Protein AF-A0A529U0P0-F1 (afdb_monomer)

Nearest PDB structures (foldseek):
  1na3-assembly2_B  TM=9.302E-01  e=7.240E-03  unidentified
  2wqh-assembly1_A-2  TM=9.407E-01  e=7.240E-03  synthetic construct
  1na3-assembly1_A  TM=9.293E-01  e=7.240E-03  unidentified
  1na0-assembly2_B  TM=9.128E-01  e=6.859E-03  unidentified
  4cgq-assembly1_A  TM=9.438E-01  e=6.625E-02  Saccharo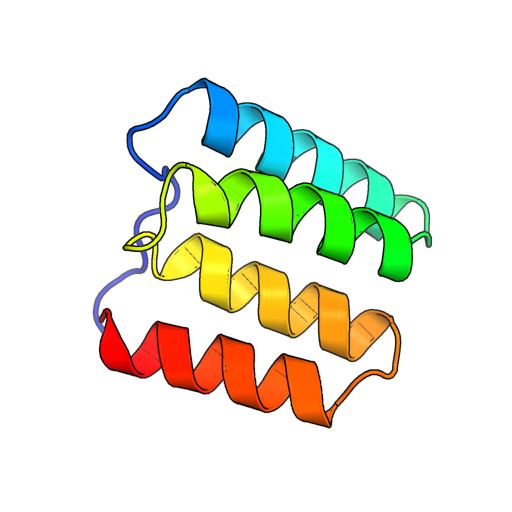myces cerevisiae

pLDDT: mean 95.42, std 8.09, range [58.56, 98.81]

Secondary structure (DSSP, 8-state):
-PPPPS--S-HHHHHHHHHHHHHHHTT-HHHHHHHHHHHHHH-TT-HHHHHHHHHHHHHTT-HHHHHHHHHHHHHH-

Mean predicted aligned error: 2.63 Å

Structure (mmCIF, N/CA/C/O backbone):
data_AF-A0A529U0P0-F1
#
_entry.id   AF-A0A529U0P0-F1
#
loop_
_atom_site.group_PDB
_atom_site.id
_atom_site.type_symbol
_atom_site.label_atom_id
_atom_site.label_alt_id
_atom_site.label_comp_id
_atom_site.label_asym_id
_atom_site.label_entity_id
_atom_site.label_seq_id
_atom_site.pdbx_PDB_ins_code
_atom_site.Cartn_x
_atom_site.Cartn_y
_atom_site.Cartn_z
_atom_site.occupancy
_atom_site.B_iso_or_equiv
_atom_site.auth_seq_id
_atom_site.auth_comp_id
_atom_site.auth_asym_id
_atom_site.auth_atom_id
_atom_site.pdbx_PDB_model_num
ATOM 1 N N . MET A 1 1 ? 9.053 -14.014 8.388 1.00 58.56 1 MET A N 1
ATOM 2 C CA . MET A 1 1 ? 8.515 -13.356 7.182 1.00 58.56 1 MET A CA 1
ATOM 3 C C . MET A 1 1 ? 9.684 -13.003 6.294 1.00 58.56 1 MET A C 1
ATOM 5 O O . MET A 1 1 ? 10.732 -12.632 6.826 1.00 58.56 1 MET A O 1
ATOM 9 N N . LYS A 1 2 ? 9.550 -13.196 4.984 1.00 60.41 2 LYS A N 1
ATOM 10 C CA . LYS A 1 2 ? 10.567 -12.745 4.033 1.00 60.41 2 LYS A CA 1
ATOM 11 C C . LYS A 1 2 ? 10.501 -11.210 3.976 1.00 60.41 2 LYS A C 1
ATOM 13 O O . LYS A 1 2 ? 9.426 -10.650 4.184 1.00 60.41 2 LYS A O 1
ATOM 18 N N . PRO A 1 3 ? 11.620 -10.496 3.775 1.00 69.62 3 PRO A N 1
ATOM 19 C CA . PRO A 1 3 ? 11.551 -9.054 3.582 1.00 69.62 3 PRO A CA 1
ATOM 20 C C . PRO A 1 3 ? 10.761 -8.753 2.303 1.00 69.62 3 PRO A C 1
ATOM 22 O O . PRO A 1 3 ? 11.094 -9.261 1.230 1.00 69.62 3 PRO A O 1
ATOM 25 N N . LEU A 1 4 ? 9.720 -7.928 2.426 1.00 72.38 4 LEU A N 1
ATOM 26 C CA . LEU A 1 4 ? 8.947 -7.442 1.289 1.00 72.38 4 LEU A CA 1
ATOM 27 C C . LEU A 1 4 ? 9.859 -6.593 0.390 1.00 72.38 4 LEU A C 1
ATOM 29 O O . LEU A 1 4 ? 10.538 -5.683 0.866 1.00 72.38 4 LEU A O 1
ATOM 33 N N . GLN A 1 5 ? 9.902 -6.900 -0.908 1.00 80.31 5 GLN A N 1
ATOM 34 C CA . GLN A 1 5 ? 10.708 -6.124 -1.853 1.00 80.31 5 GLN A CA 1
ATOM 35 C C . GLN A 1 5 ? 10.076 -4.752 -2.097 1.00 80.31 5 GLN A C 1
ATOM 37 O O . GLN A 1 5 ? 8.913 -4.658 -2.487 1.00 80.31 5 GLN A O 1
ATOM 42 N N . ALA A 1 6 ? 10.864 -3.697 -1.884 1.00 82.62 6 ALA A N 1
ATOM 43 C CA . ALA A 1 6 ? 10.387 -2.318 -1.940 1.00 82.62 6 ALA A CA 1
ATOM 44 C C . ALA A 1 6 ? 9.993 -1.849 -3.351 1.00 82.62 6 ALA A C 1
ATOM 46 O O . ALA A 1 6 ? 9.106 -1.020 -3.466 1.00 82.62 6 ALA A O 1
ATOM 47 N N . SER A 1 7 ? 10.611 -2.381 -4.410 1.00 92.31 7 SER A N 1
ATOM 48 C CA . SER A 1 7 ? 10.249 -2.066 -5.801 1.00 92.31 7 SER A CA 1
ATOM 49 C C . SER A 1 7 ? 9.376 -3.168 -6.394 1.00 92.31 7 SER A C 1
ATOM 51 O O . SER A 1 7 ? 9.545 -4.352 -6.087 1.00 92.31 7 SER A O 1
ATOM 53 N N . SER A 1 8 ? 8.456 -2.767 -7.264 1.00 93.25 8 SER A N 1
ATOM 54 C CA . SER A 1 8 ? 7.574 -3.658 -8.012 1.00 93.25 8 SER A CA 1
ATOM 55 C C . SER A 1 8 ? 8.241 -4.313 -9.229 1.00 93.25 8 SER A C 1
ATOM 57 O O . SER A 1 8 ? 7.718 -5.293 -9.763 1.00 93.25 8 SER A O 1
ATOM 59 N N . GLY A 1 9 ? 9.387 -3.784 -9.676 1.00 95.25 9 GLY A N 1
ATOM 60 C CA . GLY A 1 9 ? 10.022 -4.145 -10.946 1.00 95.25 9 GLY A CA 1
ATOM 61 C C . GLY A 1 9 ? 9.444 -3.420 -12.172 1.00 95.25 9 GLY A C 1
ATOM 62 O O . GLY A 1 9 ? 9.985 -3.579 -13.266 1.00 95.25 9 GLY A O 1
ATOM 63 N N . ASP A 1 10 ? 8.400 -2.601 -12.002 1.00 97.38 10 ASP A N 1
ATOM 64 C CA . ASP A 1 10 ? 7.843 -1.715 -13.026 1.00 97.38 10 ASP A CA 1
ATOM 65 C C . ASP A 1 10 ? 8.008 -0.247 -12.596 1.00 97.38 10 ASP A C 1
ATOM 67 O O . ASP A 1 10 ? 7.440 0.211 -11.605 1.00 97.38 10 ASP A O 1
ATOM 71 N N . LEU A 1 11 ? 8.773 0.526 -13.373 1.00 96.75 11 LEU A N 1
AT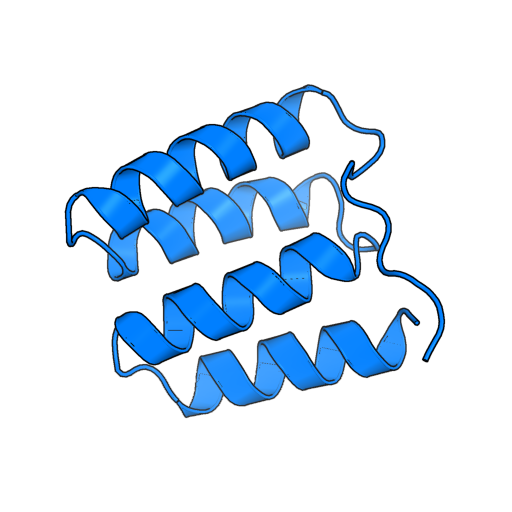OM 72 C CA . LEU A 1 11 ? 9.066 1.932 -13.058 1.00 96.75 11 LEU A CA 1
ATOM 73 C C . LEU A 1 11 ? 7.820 2.832 -13.034 1.00 96.75 11 LEU A C 1
ATOM 75 O O . LEU A 1 11 ? 7.822 3.871 -12.376 1.00 96.75 11 LEU A O 1
ATOM 79 N N . THR A 1 12 ? 6.776 2.489 -13.785 1.00 97.44 12 THR A N 1
ATOM 80 C CA . THR A 1 12 ? 5.518 3.243 -13.802 1.00 97.44 12 THR A CA 1
ATOM 81 C C . THR A 1 12 ? 4.709 2.950 -12.546 1.00 97.44 12 THR A C 1
ATOM 83 O O . THR A 1 12 ? 4.168 3.881 -11.948 1.00 97.44 12 THR A O 1
ATOM 86 N N . ALA A 1 13 ? 4.651 1.684 -12.128 1.00 97.94 13 ALA A N 1
ATOM 87 C CA . ALA A 1 13 ? 4.021 1.289 -10.874 1.00 97.94 13 ALA A CA 1
ATOM 88 C C . ALA A 1 13 ? 4.732 1.925 -9.670 1.00 97.94 13 ALA A C 1
ATOM 90 O O . ALA A 1 13 ? 4.066 2.526 -8.829 1.00 97.94 13 ALA A O 1
ATOM 91 N N . ASP A 1 14 ? 6.067 1.895 -9.645 1.00 97.94 14 ASP A N 1
ATOM 92 C CA . ASP A 1 14 ? 6.866 2.488 -8.566 1.00 97.94 14 ASP A CA 1
ATOM 93 C C . ASP A 1 14 ? 6.601 4.000 -8.438 1.00 97.94 14 ASP A C 1
ATOM 95 O O . ASP A 1 14 ? 6.302 4.489 -7.353 1.00 97.94 14 ASP A O 1
ATOM 99 N N . ARG A 1 15 ? 6.565 4.744 -9.555 1.00 97.94 15 ARG A N 1
ATOM 100 C CA . ARG A 1 15 ? 6.220 6.180 -9.526 1.00 97.94 15 ARG A CA 1
ATOM 101 C C . ARG A 1 15 ? 4.803 6.450 -9.030 1.00 97.94 15 ARG A C 1
ATOM 103 O O . ARG A 1 15 ? 4.575 7.441 -8.342 1.00 97.94 15 ARG A O 1
ATOM 110 N N . ARG A 1 16 ? 3.828 5.620 -9.420 1.00 98.31 16 ARG A N 1
ATOM 111 C CA . ARG A 1 16 ? 2.447 5.754 -8.927 1.00 98.31 16 ARG A CA 1
ATOM 112 C C . ARG A 1 16 ? 2.391 5.521 -7.421 1.00 98.31 16 ARG A C 1
ATOM 114 O O . ARG A 1 16 ? 1.696 6.264 -6.738 1.00 98.31 16 ARG A O 1
ATOM 121 N N . ALA A 1 17 ? 3.144 4.546 -6.916 1.00 98.19 17 ALA A N 1
ATOM 122 C CA . ALA A 1 17 ? 3.248 4.292 -5.487 1.00 98.19 17 ALA A CA 1
ATOM 123 C C . ALA A 1 17 ? 3.894 5.469 -4.741 1.00 98.19 17 ALA A C 1
ATOM 125 O O . ALA A 1 17 ? 3.329 5.918 -3.749 1.00 98.19 17 ALA A O 1
ATOM 126 N N . ASP A 1 18 ? 4.983 6.045 -5.258 1.00 98.19 18 ASP A N 1
ATOM 127 C CA . ASP A 1 18 ? 5.611 7.236 -4.664 1.00 98.19 18 ASP A CA 1
ATOM 128 C C . ASP A 1 18 ? 4.620 8.409 -4.553 1.00 98.19 18 ASP A C 1
ATOM 130 O O . ASP A 1 18 ? 4.517 9.064 -3.515 1.00 98.19 18 ASP A O 1
ATOM 134 N N . PHE A 1 19 ? 3.829 8.661 -5.600 1.00 98.25 19 PHE A N 1
ATOM 135 C CA . PHE A 1 19 ? 2.786 9.689 -5.552 1.00 98.25 19 PHE A CA 1
ATOM 136 C C . PHE A 1 19 ? 1.636 9.334 -4.601 1.00 98.25 19 PHE A C 1
ATOM 138 O O . PHE A 1 19 ? 1.083 10.227 -3.958 1.00 98.25 19 PHE A O 1
ATOM 145 N N . ALA A 1 20 ? 1.275 8.055 -4.481 1.00 98.56 20 ALA A N 1
ATOM 146 C CA . ALA A 1 20 ? 0.265 7.612 -3.526 1.00 98.56 20 ALA A CA 1
ATOM 147 C C . ALA A 1 20 ? 0.722 7.869 -2.079 1.00 98.56 20 ALA A C 1
ATOM 149 O O . ALA A 1 20 ? -0.069 8.345 -1.266 1.00 98.56 20 ALA A O 1
ATOM 150 N N . GLU A 1 21 ? 2.004 7.660 -1.770 1.00 98.31 21 GLU A N 1
ATOM 151 C CA . GLU A 1 21 ? 2.586 8.020 -0.470 1.00 98.31 21 GLU A CA 1
ATOM 152 C C . GLU A 1 21 ? 2.500 9.529 -0.198 1.00 98.31 21 GLU A C 1
ATOM 154 O O . GLU A 1 21 ? 2.159 9.947 0.910 1.00 98.31 21 GLU A O 1
ATOM 159 N N . MET A 1 22 ? 2.730 10.366 -1.216 1.00 98.38 22 MET A N 1
ATOM 160 C CA . MET A 1 22 ? 2.568 11.819 -1.083 1.00 98.38 22 MET A CA 1
ATOM 161 C C . MET A 1 22 ? 1.113 12.222 -0.792 1.00 98.38 22 MET A C 1
ATOM 163 O O . MET A 1 22 ? 0.879 13.119 0.022 1.00 98.38 22 MET A O 1
ATOM 167 N N . LEU A 1 23 ? 0.134 11.566 -1.424 1.00 98.62 23 LEU A N 1
ATOM 168 C CA . LE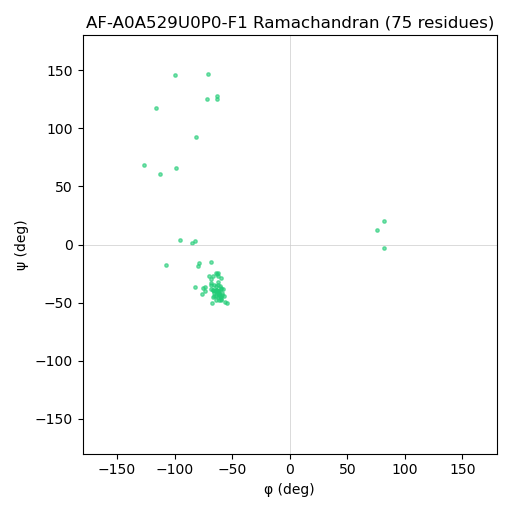U A 1 23 ? -1.292 11.802 -1.164 1.00 98.62 23 LEU A CA 1
ATOM 169 C C . LEU A 1 23 ? -1.679 11.380 0.256 1.00 98.62 23 LEU A C 1
ATOM 171 O O . LEU A 1 23 ? -2.339 12.139 0.965 1.00 98.62 23 LEU A O 1
ATOM 175 N N . LEU A 1 24 ? -1.206 10.214 0.704 1.00 98.50 24 LEU A N 1
ATOM 176 C CA . LEU A 1 24 ? -1.435 9.735 2.064 1.00 98.50 24 LEU A CA 1
ATOM 177 C C . LEU A 1 24 ? -0.868 10.720 3.096 1.00 98.50 24 LEU A C 1
ATOM 179 O O . LEU A 1 24 ? -1.574 11.118 4.022 1.00 98.50 24 LEU A O 1
ATOM 183 N N . ALA A 1 25 ? 0.372 11.177 2.896 1.00 98.06 25 ALA A N 1
ATOM 184 C CA . ALA A 1 25 ? 1.010 12.181 3.747 1.00 98.06 25 ALA A CA 1
ATOM 185 C C . ALA A 1 25 ? 0.280 13.538 3.739 1.00 98.06 25 ALA A C 1
ATOM 187 O O . ALA A 1 25 ? 0.371 14.291 4.707 1.00 98.06 25 ALA A O 1
ATOM 188 N N . SER A 1 26 ? -0.465 13.838 2.672 1.00 98.12 26 SER A N 1
ATOM 189 C CA . SER A 1 26 ? -1.282 15.052 2.541 1.00 98.12 26 SER A CA 1
ATOM 190 C C . SER A 1 26 ? -2.677 14.922 3.170 1.00 98.12 26 SER A C 1
ATOM 192 O O . SER A 1 26 ? -3.452 15.873 3.122 1.00 98.12 26 SER A O 1
ATOM 194 N N . GLY A 1 27 ? -3.002 13.776 3.780 1.00 98.06 27 GLY A N 1
ATOM 195 C CA . GLY A 1 27 ? -4.305 13.533 4.405 1.00 98.06 27 GLY A CA 1
ATOM 196 C C . GLY A 1 27 ? -5.401 13.113 3.423 1.00 98.06 27 GLY A C 1
ATOM 197 O O . GLY A 1 27 ? -6.577 13.212 3.760 1.00 98.06 27 GLY A O 1
ATOM 198 N N . GLU A 1 28 ? -5.026 12.615 2.241 1.00 98.62 28 GLU A N 1
ATOM 199 C CA . GLU A 1 28 ? -5.931 12.167 1.171 1.00 98.62 28 GLU A CA 1
ATOM 200 C C . GLU A 1 28 ? -5.830 10.631 0.987 1.00 98.62 28 GLU A C 1
ATOM 202 O O . GLU A 1 28 ? -5.422 10.138 -0.073 1.00 98.62 28 GLU A O 1
ATOM 207 N N . PRO A 1 29 ? -6.139 9.817 2.022 1.00 98.44 29 PRO A N 1
ATOM 208 C CA . PRO A 1 29 ? -5.909 8.370 1.994 1.00 98.44 29 PRO A CA 1
ATOM 209 C C . PRO A 1 29 ? -6.795 7.653 0.966 1.00 98.44 29 PRO A C 1
ATOM 211 O O . PRO A 1 29 ? -6.420 6.608 0.435 1.00 98.44 29 PRO A O 1
ATOM 214 N N . ALA A 1 30 ? -7.969 8.210 0.650 1.00 98.38 30 ALA A N 1
ATOM 215 C CA . ALA A 1 30 ? -8.870 7.613 -0.323 1.00 98.38 30 ALA A CA 1
ATOM 216 C C . ALA A 1 30 ? -8.278 7.641 -1.740 1.00 98.38 30 ALA A C 1
ATOM 218 O O . ALA A 1 30 ? -8.303 6.623 -2.429 1.00 98.38 30 ALA A O 1
ATOM 219 N N . GLN A 1 31 ? -7.711 8.783 -2.121 1.00 98.62 31 GLN A N 1
ATOM 220 C CA . GLN A 1 31 ? -7.074 9.043 -3.406 1.00 98.62 31 GLN A CA 1
ATOM 221 C C . GLN A 1 31 ? -5.717 8.341 -3.489 1.00 98.62 31 GLN A C 1
ATOM 223 O O . GLN A 1 31 ? -5.367 7.807 -4.539 1.00 98.62 31 GLN A O 1
ATOM 228 N N . ALA A 1 32 ? -4.980 8.277 -2.374 1.00 98.75 32 ALA A N 1
ATOM 229 C CA . ALA A 1 32 ? -3.767 7.470 -2.269 1.00 98.75 32 ALA A CA 1
ATOM 230 C C . ALA A 1 32 ? -4.048 5.997 -2.608 1.00 98.75 32 ALA A C 1
ATOM 232 O O . ALA A 1 32 ? -3.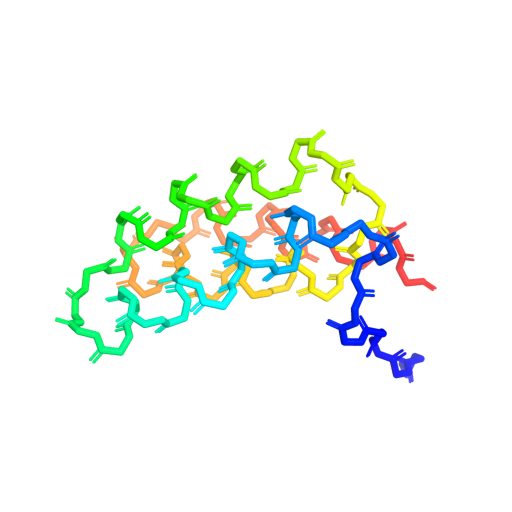380 5.420 -3.467 1.00 98.75 32 ALA A O 1
ATOM 233 N N . ALA A 1 33 ? -5.085 5.411 -1.999 1.00 98.62 33 ALA A N 1
ATOM 234 C CA . ALA A 1 33 ? -5.471 4.029 -2.264 1.00 98.62 33 ALA A CA 1
ATOM 235 C C . ALA A 1 33 ? -5.871 3.809 -3.733 1.00 98.62 33 ALA A C 1
ATOM 237 O O . ALA A 1 33 ? -5.458 2.820 -4.333 1.00 98.62 33 ALA A O 1
ATOM 238 N N . GLU A 1 34 ? -6.640 4.721 -4.333 1.00 98.56 34 GLU A N 1
ATOM 239 C CA . GLU A 1 34 ? -7.023 4.632 -5.749 1.00 98.56 34 GLU A CA 1
ATOM 240 C C . GLU A 1 34 ? -5.800 4.668 -6.678 1.00 98.56 34 GLU A C 1
ATOM 242 O O . GLU A 1 34 ? -5.674 3.845 -7.588 1.00 98.56 34 GLU A O 1
ATOM 247 N N . LEU A 1 35 ? -4.847 5.563 -6.408 1.00 98.62 35 LEU A N 1
ATOM 248 C CA . LEU A 1 35 ? -3.620 5.654 -7.191 1.00 98.62 35 LEU A CA 1
ATOM 249 C C . LEU A 1 35 ? -2.745 4.402 -7.042 1.00 98.62 35 LEU A C 1
ATOM 251 O O . LEU A 1 35 ? -2.215 3.895 -8.036 1.00 98.62 35 LEU A O 1
ATOM 255 N N . LEU A 1 36 ? -2.620 3.877 -5.820 1.00 98.62 36 LEU A N 1
ATOM 256 C CA . LEU A 1 36 ? -1.856 2.661 -5.558 1.00 98.62 36 LEU A CA 1
ATOM 257 C C . LEU A 1 36 ? -2.527 1.418 -6.160 1.00 98.62 36 LEU A C 1
ATOM 259 O O . LEU A 1 36 ? -1.827 0.538 -6.656 1.00 98.62 36 LEU A O 1
ATOM 263 N N . LEU A 1 37 ? -3.861 1.362 -6.217 1.00 98.56 37 LEU A N 1
ATOM 264 C CA . LEU A 1 37 ? -4.575 0.307 -6.941 1.00 98.56 37 LEU A CA 1
ATOM 265 C C . LEU A 1 37 ?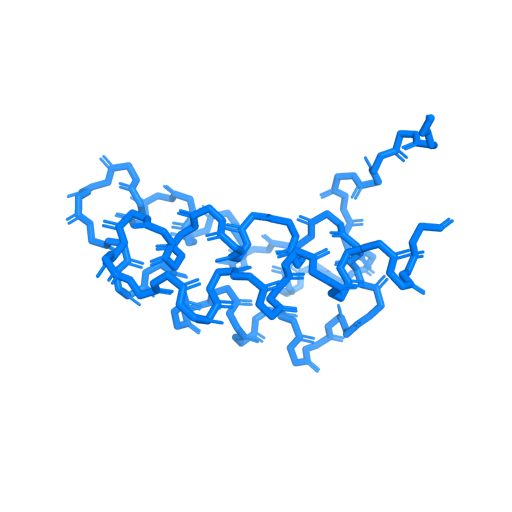 -4.178 0.294 -8.424 1.00 98.56 37 LEU A C 1
ATOM 267 O O . LEU A 1 37 ? -3.847 -0.762 -8.960 1.00 98.56 37 LEU A O 1
ATOM 271 N N . GLY A 1 38 ? -4.085 1.465 -9.058 1.00 98.56 38 GLY A N 1
ATOM 272 C CA . GLY A 1 38 ? -3.575 1.582 -10.425 1.00 98.56 38 GLY A CA 1
ATOM 273 C C . GLY A 1 38 ? -2.100 1.177 -10.581 1.00 98.56 38 GLY A C 1
ATOM 274 O O . GLY A 1 38 ? -1.679 0.807 -11.676 1.00 98.56 38 GLY A O 1
ATOM 275 N N . ALA A 1 39 ? -1.279 1.239 -9.528 1.00 98.50 39 ALA A N 1
ATOM 276 C CA . ALA A 1 39 ? 0.071 0.665 -9.550 1.00 98.50 39 ALA A CA 1
ATOM 277 C C . ALA A 1 39 ? 0.026 -0.872 -9.485 1.00 98.50 39 ALA A C 1
ATOM 279 O O . ALA A 1 39 ? 0.763 -1.552 -10.198 1.00 98.50 39 ALA A O 1
ATOM 280 N N . LEU A 1 40 ? -0.876 -1.427 -8.673 1.00 98.44 40 LEU A N 1
ATOM 281 C CA . LEU A 1 40 ? -1.061 -2.871 -8.510 1.00 98.44 40 LEU A CA 1
ATOM 282 C C . LEU A 1 40 ? -1.665 -3.545 -9.745 1.00 98.44 40 LEU A C 1
ATOM 284 O O . LEU A 1 40 ? -1.372 -4.709 -9.998 1.00 98.44 40 LEU A O 1
ATOM 288 N N . GLU A 1 41 ? -2.439 -2.828 -10.556 1.00 98.19 41 GLU A N 1
ATOM 289 C CA . GLU A 1 41 ? -2.873 -3.312 -11.874 1.00 98.19 41 GLU A CA 1
ATOM 290 C C . GLU A 1 41 ? -1.689 -3.564 -12.824 1.00 98.19 41 GLU A C 1
ATOM 292 O O . GLU A 1 41 ? -1.736 -4.488 -13.636 1.00 98.19 41 GLU A O 1
ATOM 297 N N . LEU A 1 42 ? -0.610 -2.780 -12.700 1.00 98.12 42 LEU A N 1
ATOM 298 C CA . LEU A 1 42 ? 0.625 -2.958 -13.472 1.00 98.12 42 LEU A CA 1
ATOM 299 C C . LEU A 1 42 ? 1.528 -4.036 -12.859 1.00 98.12 42 LEU A C 1
ATOM 301 O O . LEU A 1 42 ? 2.158 -4.808 -13.580 1.00 98.12 42 LEU A O 1
ATOM 305 N N . ALA A 1 43 ? 1.564 -4.118 -11.527 1.00 97.75 43 ALA A N 1
ATOM 306 C CA . ALA A 1 43 ? 2.398 -5.057 -10.785 1.00 97.75 43 ALA A CA 1
ATOM 307 C C . ALA A 1 43 ? 1.586 -5.903 -9.780 1.00 97.75 43 ALA A C 1
ATOM 309 O O . ALA A 1 43 ? 1.784 -5.806 -8.566 1.00 97.75 43 ALA A O 1
ATOM 310 N N . PRO A 1 44 ? 0.713 -6.816 -10.248 1.00 97.44 44 PRO A N 1
ATOM 311 C CA . PRO A 1 44 ? -0.233 -7.528 -9.380 1.00 97.44 44 PRO A CA 1
ATOM 312 C C . PRO A 1 44 ? 0.427 -8.514 -8.411 1.00 97.44 44 PRO A C 1
ATOM 314 O O . PRO A 1 44 ? -0.204 -8.968 -7.458 1.00 97.44 44 PRO A O 1
ATOM 317 N N . ARG A 1 45 ? 1.699 -8.864 -8.639 1.00 96.25 45 ARG A N 1
ATOM 318 C CA . ARG A 1 45 ? 2.487 -9.769 -7.786 1.00 96.25 45 ARG A CA 1
ATOM 319 C C . ARG A 1 45 ? 3.353 -9.034 -6.759 1.00 96.25 45 ARG A C 1
ATOM 321 O O . ARG A 1 45 ? 4.127 -9.676 -6.053 1.00 96.25 45 ARG A O 1
ATOM 328 N N . TRP A 1 46 ? 3.249 -7.711 -6.679 1.00 97.19 46 TRP A N 1
ATOM 329 C CA . TRP A 1 46 ? 4.057 -6.906 -5.777 1.00 97.19 46 TRP A CA 1
ATOM 330 C C . TRP A 1 46 ? 3.484 -6.921 -4.354 1.00 97.19 46 TRP A C 1
ATOM 332 O O . TRP A 1 46 ? 2.613 -6.130 -3.995 1.00 97.19 46 TRP A O 1
ATOM 342 N N . ALA A 1 47 ? 3.975 -7.850 -3.530 1.00 96.88 47 ALA A N 1
ATOM 343 C CA . ALA A 1 47 ? 3.480 -8.065 -2.168 1.00 96.88 47 ALA A CA 1
ATOM 344 C C . ALA A 1 47 ? 3.578 -6.811 -1.273 1.00 96.88 47 ALA A C 1
ATOM 346 O O . ALA A 1 47 ? 2.660 -6.545 -0.495 1.00 96.88 47 ALA A O 1
ATOM 347 N N . ALA A 1 48 ? 4.652 -6.019 -1.406 1.00 96.44 48 ALA A N 1
ATOM 348 C CA . ALA A 1 48 ? 4.818 -4.780 -0.641 1.00 96.44 48 ALA A CA 1
ATOM 349 C C . ALA A 1 48 ? 3.779 -3.721 -1.031 1.00 96.44 48 ALA A C 1
ATOM 351 O O . ALA A 1 48 ? 3.218 -3.071 -0.154 1.00 96.44 48 ALA A O 1
ATOM 352 N N . GLY A 1 49 ? 3.456 -3.603 -2.322 1.00 97.56 49 GLY A N 1
ATOM 353 C CA . GLY A 1 49 ? 2.404 -2.703 -2.793 1.00 97.56 49 GLY A CA 1
ATOM 354 C C . GLY A 1 49 ? 1.033 -3.066 -2.224 1.00 97.56 49 GLY A C 1
ATOM 355 O O . GLY A 1 49 ? 0.314 -2.189 -1.757 1.00 97.56 49 GLY A O 1
ATOM 356 N N . TRP A 1 50 ? 0.690 -4.360 -2.180 1.00 98.38 50 TRP A N 1
ATOM 357 C CA . TRP A 1 50 ? -0.551 -4.820 -1.54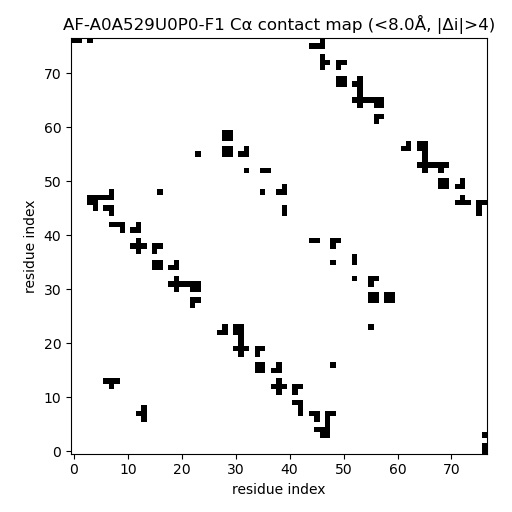1 1.00 98.38 50 TRP A CA 1
ATOM 358 C C . TRP A 1 50 ? -0.592 -4.499 -0.044 1.00 98.38 50 TRP A C 1
ATOM 360 O O . TRP A 1 50 ? -1.651 -4.158 0.480 1.00 98.38 50 TRP A O 1
ATOM 370 N N . PHE A 1 51 ? 0.560 -4.543 0.631 1.00 97.94 51 PHE A N 1
ATOM 371 C CA . PHE A 1 51 ? 0.643 -4.205 2.050 1.00 97.94 51 PHE A CA 1
ATOM 372 C C . PHE A 1 51 ? 0.364 -2.716 2.283 1.00 97.94 51 PHE A C 1
ATOM 374 O O . PHE A 1 51 ? -0.519 -2.376 3.071 1.00 97.94 51 PHE A O 1
ATOM 381 N N . ARG A 1 52 ? 1.047 -1.846 1.522 1.00 98.06 52 ARG A N 1
ATOM 382 C CA . ARG A 1 52 ? 0.828 -0.390 1.546 1.00 98.06 52 ARG A CA 1
ATOM 383 C C . ARG A 1 52 ? -0.606 -0.023 1.164 1.00 98.06 52 ARG A C 1
ATOM 385 O O . ARG A 1 52 ? -1.197 0.866 1.769 1.00 98.06 52 ARG A O 1
ATOM 392 N N . PHE A 1 53 ? -1.204 -0.741 0.212 1.00 98.56 53 PHE A N 1
ATOM 393 C CA . PHE A 1 53 ? -2.602 -0.541 -0.172 1.00 98.56 53 PHE A CA 1
ATOM 394 C C . PHE A 1 53 ? -3.547 -0.833 0.987 1.00 98.56 53 PHE A C 1
ATOM 396 O O . PHE A 1 53 ? -4.470 -0.056 1.216 1.00 98.56 53 PHE A O 1
ATOM 403 N N . GLY A 1 54 ? -3.286 -1.878 1.774 1.00 98.50 54 GLY A N 1
ATOM 404 C CA . GLY A 1 54 ? -4.049 -2.134 2.991 1.00 98.50 54 GLY A CA 1
ATOM 405 C C . GLY A 1 54 ? -3.956 -0.994 4.008 1.00 98.50 54 GLY A C 1
ATOM 406 O O . GLY A 1 54 ? -4.988 -0.546 4.500 1.00 98.50 54 GLY A O 1
ATOM 407 N N . GLU A 1 55 ? -2.759 -0.450 4.246 1.00 98.62 55 GLU A N 1
ATOM 408 C CA . GLU A 1 55 ? -2.566 0.700 5.147 1.00 98.62 55 GLU A CA 1
ATOM 409 C C . GLU A 1 55 ? -3.310 1.957 4.656 1.00 98.62 55 GLU A C 1
ATOM 411 O O . GLU A 1 55 ? -3.951 2.653 5.443 1.00 98.62 55 GLU A O 1
ATOM 416 N N . MET A 1 56 ? -3.301 2.233 3.347 1.00 98.69 56 MET A N 1
ATOM 417 C CA . MET A 1 56 ? -4.053 3.357 2.768 1.00 98.69 56 MET A CA 1
ATOM 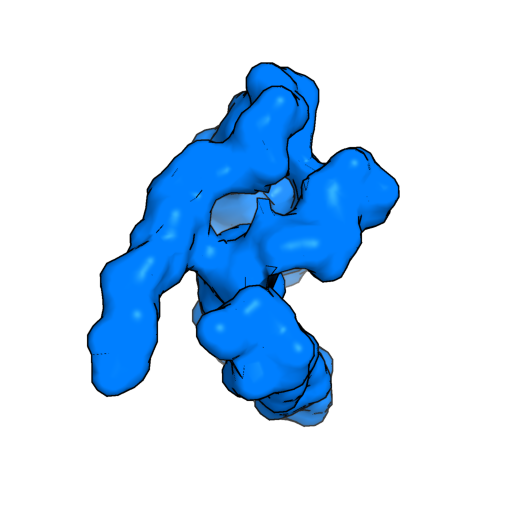418 C C . MET A 1 56 ? -5.572 3.160 2.884 1.00 98.69 56 MET A C 1
ATOM 420 O O . MET A 1 56 ? -6.303 4.108 3.175 1.00 98.69 56 MET A O 1
ATOM 424 N N . GLN A 1 57 ? -6.060 1.931 2.687 1.00 98.75 57 GLN A N 1
ATOM 425 C CA . GLN A 1 57 ? -7.476 1.597 2.858 1.00 98.75 57 GLN A CA 1
ATOM 426 C C . GLN A 1 57 ? -7.921 1.723 4.318 1.00 98.75 57 GLN A C 1
ATOM 428 O O . GLN A 1 57 ? -9.003 2.249 4.585 1.00 98.75 57 GLN A O 1
ATOM 433 N N . GLU A 1 58 ? -7.082 1.294 5.262 1.00 98.81 58 GLU A N 1
ATOM 434 C CA . GLU A 1 58 ? -7.314 1.466 6.696 1.00 98.81 58 GLU A CA 1
ATOM 435 C C . GLU A 1 58 ? -7.385 2.949 7.071 1.00 98.81 58 GLU A C 1
ATOM 437 O O . GLU A 1 58 ? -8.355 3.372 7.700 1.00 98.81 58 GLU A O 1
ATOM 442 N N . ALA A 1 59 ? -6.426 3.760 6.610 1.00 98.56 59 ALA A N 1
ATOM 443 C CA . ALA A 1 59 ? -6.422 5.206 6.834 1.00 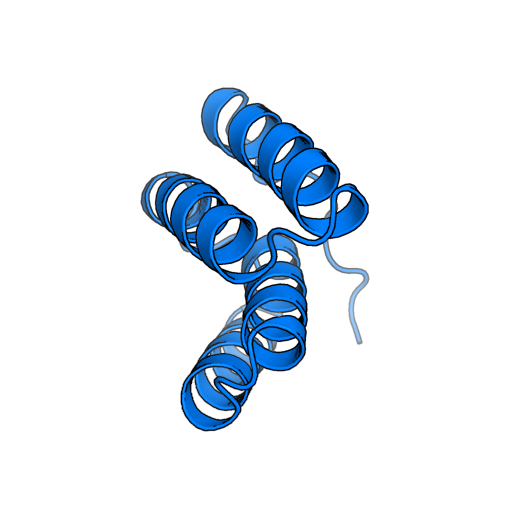98.56 59 ALA A CA 1
ATOM 444 C C . ALA A 1 59 ? -7.665 5.902 6.247 1.00 98.56 59 ALA A C 1
ATOM 446 O O . ALA A 1 59 ? -8.128 6.908 6.780 1.00 98.56 59 ALA A O 1
ATOM 447 N N . ALA A 1 60 ? -8.243 5.348 5.177 1.00 98.50 60 ALA A N 1
ATOM 448 C CA . ALA A 1 60 ? -9.497 5.816 4.592 1.00 98.50 60 ALA A CA 1
ATOM 449 C C . ALA A 1 60 ? -10.763 5.280 5.299 1.00 98.50 60 ALA A C 1
ATOM 451 O O . ALA A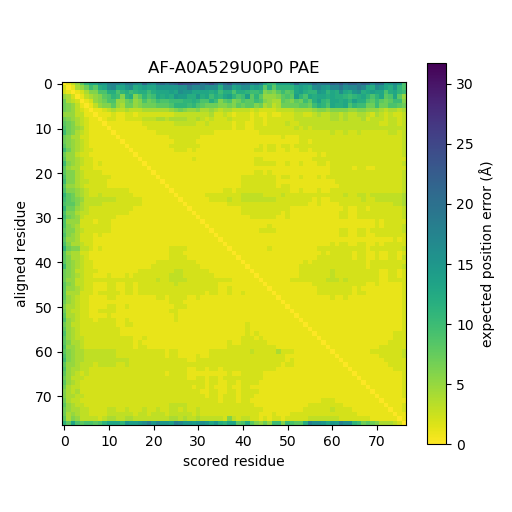 1 60 ? -11.875 5.539 4.836 1.00 98.50 60 ALA A O 1
ATOM 452 N N . GLY A 1 61 ? -10.622 4.511 6.385 1.00 98.56 61 GLY A N 1
ATOM 453 C CA . GLY A 1 61 ? -11.729 3.906 7.133 1.00 98.56 61 GLY A CA 1
ATOM 454 C C . GLY A 1 61 ? -12.371 2.692 6.452 1.00 98.56 61 GLY A C 1
ATOM 455 O O . GLY A 1 61 ? -13.438 2.241 6.868 1.00 98.56 61 GLY A O 1
ATOM 456 N N . ARG A 1 62 ? -11.748 2.140 5.404 1.00 98.62 62 ARG A N 1
ATOM 457 C CA . ARG A 1 62 ? -12.283 1.038 4.588 1.00 98.62 62 ARG A CA 1
ATOM 458 C C . ARG A 1 62 ? -11.678 -0.297 5.015 1.00 98.62 62 ARG A C 1
ATOM 460 O O . ARG A 1 62 ? -10.946 -0.947 4.271 1.00 98.62 62 ARG A O 1
ATOM 467 N N . LEU A 1 63 ? -12.009 -0.705 6.238 1.00 98.38 63 LEU A N 1
ATOM 468 C CA . LEU A 1 63 ? -11.392 -1.848 6.923 1.00 98.38 63 LEU A CA 1
ATOM 469 C C . LEU A 1 63 ? -11.555 -3.184 6.178 1.00 98.38 63 LEU A C 1
ATOM 471 O O . LEU A 1 63 ? -10.605 -3.961 6.105 1.00 98.38 63 LEU A O 1
ATOM 475 N N . ASP A 1 64 ? -12.710 -3.430 5.553 1.00 98.44 64 ASP A N 1
ATOM 476 C CA . ASP A 1 64 ? -12.926 -4.655 4.768 1.00 98.44 64 ASP A CA 1
ATOM 477 C C . ASP A 1 64 ? -11.996 -4.736 3.550 1.00 98.44 64 ASP A C 1
ATOM 479 O O . ASP A 1 64 ? -11.538 -5.817 3.176 1.00 98.44 64 ASP A O 1
ATOM 483 N N . GLN A 1 65 ? -11.697 -3.593 2.926 1.00 98.19 65 GLN A N 1
ATOM 484 C CA . GLN A 1 65 ? -10.769 -3.526 1.798 1.00 98.19 65 GLN A CA 1
ATOM 485 C C . GLN A 1 65 ? -9.318 -3.660 2.267 1.00 98.19 65 GLN A C 1
ATOM 487 O O . GLN A 1 65 ? -8.529 -4.333 1.605 1.00 98.19 65 GLN A O 1
ATOM 492 N N . ALA A 1 66 ? -8.982 -3.080 3.422 1.00 98.69 66 ALA A N 1
ATOM 493 C CA . ALA A 1 66 ? -7.667 -3.237 4.037 1.00 98.69 66 ALA A CA 1
ATOM 494 C C . ALA A 1 66 ? -7.359 -4.712 4.341 1.00 98.69 66 ALA A C 1
ATOM 496 O O . ALA A 1 66 ? -6.324 -5.235 3.927 1.00 98.69 66 ALA A O 1
ATOM 497 N N . ALA A 1 67 ? -8.310 -5.420 4.958 1.00 98.56 67 ALA A N 1
ATOM 498 C CA . ALA A 1 67 ? -8.185 -6.845 5.251 1.00 98.56 67 ALA A CA 1
ATOM 499 C C . ALA A 1 67 ? -7.967 -7.691 3.984 1.00 98.56 67 ALA A C 1
ATOM 501 O O . ALA A 1 67 ? -7.118 -8.585 3.971 1.00 98.56 67 ALA A O 1
ATOM 502 N N . GLN A 1 68 ? -8.691 -7.393 2.900 1.00 98.44 68 GLN A N 1
ATOM 503 C CA . GLN A 1 68 ? -8.508 -8.071 1.610 1.00 98.44 68 GLN A CA 1
ATOM 504 C C . GLN A 1 68 ? -7.115 -7.821 1.016 1.00 98.44 68 GLN A C 1
ATOM 506 O O . GLN A 1 68 ? -6.488 -8.753 0.509 1.00 98.44 68 GLN A O 1
ATOM 511 N N . ALA A 1 69 ? -6.612 -6.589 1.107 1.00 98.31 69 ALA A N 1
ATOM 512 C CA . ALA A 1 69 ? -5.288 -6.224 0.617 1.00 98.31 69 ALA A CA 1
ATOM 513 C C . ALA A 1 69 ? -4.169 -6.956 1.377 1.00 98.31 69 ALA A C 1
ATOM 515 O O . ALA A 1 69 ? -3.310 -7.587 0.762 1.00 98.31 69 ALA A O 1
ATOM 516 N N . TRP A 1 70 ? -4.220 -6.973 2.711 1.00 98.12 70 TRP A N 1
ATOM 517 C CA . TRP A 1 70 ? -3.233 -7.695 3.519 1.00 98.12 70 TRP A CA 1
ATOM 518 C C . TRP A 1 70 ? -3.307 -9.213 3.326 1.00 98.12 70 TRP A C 1
ATOM 520 O O . TRP A 1 70 ? -2.273 -9.883 3.295 1.00 98.12 70 TRP A O 1
ATOM 530 N N . ALA A 1 71 ? -4.503 -9.772 3.117 1.00 98.19 71 ALA A N 1
ATOM 531 C CA . ALA A 1 71 ? -4.643 -11.177 2.742 1.00 98.19 71 ALA A CA 1
ATOM 532 C C . ALA A 1 71 ? -3.942 -11.484 1.405 1.00 98.19 71 ALA A C 1
ATOM 534 O O . ALA A 1 71 ? -3.338 -12.548 1.257 1.00 98.19 71 ALA A O 1
ATOM 535 N N . MET A 1 72 ? -3.966 -10.551 0.447 1.00 97.69 72 MET A N 1
ATOM 536 C CA . MET A 1 72 ? -3.210 -10.681 -0.801 1.00 97.69 72 MET A CA 1
ATOM 537 C C . MET A 1 72 ? -1.699 -10.593 -0.591 1.00 97.69 72 MET A C 1
ATOM 539 O O . MET A 1 72 ? -0.980 -11.382 -1.203 1.00 97.69 72 MET A O 1
ATOM 543 N N . THR A 1 73 ? -1.208 -9.727 0.304 1.00 96.62 73 THR A N 1
ATOM 544 C CA . THR A 1 73 ? 0.214 -9.713 0.696 1.00 96.62 73 THR A CA 1
ATOM 545 C C . THR A 1 73 ? 0.666 -11.086 1.181 1.00 96.62 73 THR A C 1
ATOM 547 O O . THR A 1 73 ? 1.641 -11.621 0.662 1.00 96.62 73 THR A O 1
ATOM 550 N N . LEU A 1 74 ? -0.077 -11.697 2.111 1.00 95.31 74 LEU A N 1
ATOM 551 C CA . LEU A 1 74 ? 0.246 -13.022 2.660 1.00 95.31 74 LEU A CA 1
ATOM 552 C C . LEU A 1 74 ? 0.210 -14.139 1.610 1.00 95.31 74 LEU A C 1
ATOM 554 O O . LEU A 1 74 ? 0.858 -15.166 1.776 1.00 95.31 74 LEU A O 1
ATOM 558 N N . LYS A 1 75 ? -0.565 -13.961 0.539 1.00 95.81 75 LYS A N 1
ATOM 559 C CA . LYS A 1 75 ? -0.663 -14.923 -0.563 1.00 95.81 75 LYS A CA 1
ATOM 560 C C . LYS A 1 75 ? 0.515 -14.832 -1.542 1.00 95.81 75 LYS A C 1
ATOM 562 O O . LYS A 1 75 ? 0.697 -15.745 -2.348 1.00 95.81 75 LYS A O 1
ATOM 567 N N . LEU A 1 76 ? 1.243 -13.714 -1.532 1.00 92.44 76 LEU A N 1
ATOM 568 C CA . LEU A 1 76 ? 2.335 -13.403 -2.457 1.00 92.44 76 LEU A CA 1
ATOM 569 C C . LEU A 1 76 ? 3.733 -13.478 -1.812 1.00 92.44 76 LEU A C 1
ATOM 571 O O . LEU A 1 76 ? 4.704 -13.542 -2.570 1.00 92.44 76 LEU A O 1
ATOM 575 N N . ASP A 1 77 ? 3.829 -13.458 -0.474 1.00 76.81 77 ASP A N 1
ATOM 576 C CA . ASP A 1 77 ? 5.053 -13.760 0.306 1.00 76.81 77 ASP A CA 1
ATOM 577 C C . ASP A 1 77 ? 5.443 -15.251 0.209 1.00 76.81 77 ASP A C 1
ATOM 579 O O . ASP A 1 77 ? 6.656 -15.549 0.057 1.00 76.81 77 ASP A O 1
#

Solvent-accessible surface area (backbone atoms only — not comparable to full-atom values): 3963 Å² total; per-residue (Å²): 130,80,83,67,57,90,67,56,88,42,76,68,29,44,52,32,38,57,52,16,52,53,32,39,77,70,74,38,20,61,61,12,28,55,40,31,48,62,14,35,74,74,31,78,76,29,33,38,59,29,39,53,39,12,54,25,24,41,70,51,70,37,53,74,59,12,54,52,26,40,52,49,18,70,74,56,110

Radius of gyration: 11.22 Å; Cα contacts (8 Å, |Δi|>4): 108; chains: 1; bounding box: 24×30×21 Å

Foldseek 3Di:
DPDQDLDLPDPVLNVLLVVLVVCVVVLNLVVSLVSLVVSCVVRVLRLVSLQVSLVSCVSVVNNVSSVVSNVSSVVND

Sequence (77 aa):
MKPLQASSGDLTADRRADFAEMLLASGEPAQAAELLLGALELAPRWAAGWFRFGEMQEAAGRLDQAAQAWAMTLKLD